Protein AF-A0A519ZHX6-F1 (afdb_monomer)

Secondary structure (DSSP, 8-state):
--TTTT-HHHHHHHHHHHHHHHHHHHHHTT-HHHHHHHHHHHHHHHHHHTTTSSSHHHHHHHHHHHHHHHHHHHHHTT-HHHHHHHHHHHHHHHHHHHH-TTS-HHHHHHHHHHHHHHHHHHHHHHHHS-BTBHHHHHHHHHHHHHHHHHHHHHTT-

Structure (mmCIF, N/CA/C/O backbone):
data_AF-A0A519ZHX6-F1
#
_entry.id   AF-A0A519ZHX6-F1
#
loop_
_atom_site.group_PDB
_atom_site.id
_atom_site.type_symbol
_atom_site.label_atom_id
_atom_site.label_alt_id
_atom_site.label_comp_id
_atom_site.label_asym_id
_atom_site.label_entity_id
_atom_site.label_seq_id
_atom_site.pdbx_PDB_ins_code
_atom_site.Cartn_x
_atom_site.Cartn_y
_atom_site.Cartn_z
_atom_site.occupancy
_atom_site.B_iso_or_equiv
_atom_site.auth_seq_id
_atom_site.auth_comp_id
_atom_site.auth_asym_id
_atom_site.auth_atom_id
_atom_site.pdbx_PDB_model_num
ATOM 1 N N . MET A 1 1 ? 34.764 5.056 -6.524 1.00 42.47 1 MET A N 1
ATOM 2 C CA . MET A 1 1 ? 33.976 6.296 -6.369 1.00 42.47 1 MET A CA 1
ATOM 3 C C . MET A 1 1 ? 32.585 5.929 -6.847 1.00 42.47 1 MET A C 1
ATOM 5 O O . MET A 1 1 ? 32.382 5.804 -8.047 1.00 42.47 1 MET A O 1
ATOM 9 N N . ASP A 1 2 ? 31.720 5.534 -5.915 1.00 50.72 2 ASP A N 1
ATOM 10 C CA . ASP A 1 2 ? 30.501 4.782 -6.225 1.00 50.72 2 ASP A CA 1
ATOM 11 C C . ASP A 1 2 ? 29.469 5.661 -6.933 1.00 50.72 2 ASP A C 1
ATOM 13 O O . ASP A 1 2 ? 28.874 6.558 -6.343 1.00 50.72 2 ASP A O 1
ATOM 17 N N . ILE A 1 3 ? 29.250 5.372 -8.217 1.00 53.31 3 ILE A N 1
ATOM 18 C CA . ILE A 1 3 ? 28.308 6.058 -9.124 1.00 53.31 3 ILE A CA 1
ATOM 19 C C . ILE A 1 3 ? 26.847 5.917 -8.629 1.00 53.31 3 ILE A C 1
ATOM 21 O O . ILE A 1 3 ? 25.952 6.664 -9.023 1.00 53.31 3 ILE A O 1
ATOM 25 N N . VAL A 1 4 ? 26.614 4.981 -7.707 1.00 57.97 4 VAL A N 1
ATOM 26 C CA . VAL A 1 4 ? 25.321 4.678 -7.086 1.00 57.97 4 VAL A CA 1
ATOM 27 C C . VAL A 1 4 ? 24.961 5.685 -5.982 1.00 57.97 4 VAL A C 1
ATOM 29 O O . VAL A 1 4 ? 23.791 6.011 -5.802 1.00 57.97 4 VAL A O 1
ATOM 32 N N . SER A 1 5 ? 25.941 6.251 -5.272 1.00 57.56 5 SER A N 1
ATOM 33 C CA . SER A 1 5 ? 25.694 6.990 -4.022 1.00 57.56 5 SER A CA 1
ATOM 34 C C . SER A 1 5 ? 25.106 8.397 -4.196 1.00 57.56 5 SER A C 1
ATOM 36 O O . SER A 1 5 ? 24.766 9.021 -3.197 1.00 57.56 5 SER A O 1
ATOM 38 N N . ASN A 1 6 ? 24.962 8.901 -5.428 1.00 63.50 6 ASN A N 1
ATOM 39 C CA . ASN A 1 6 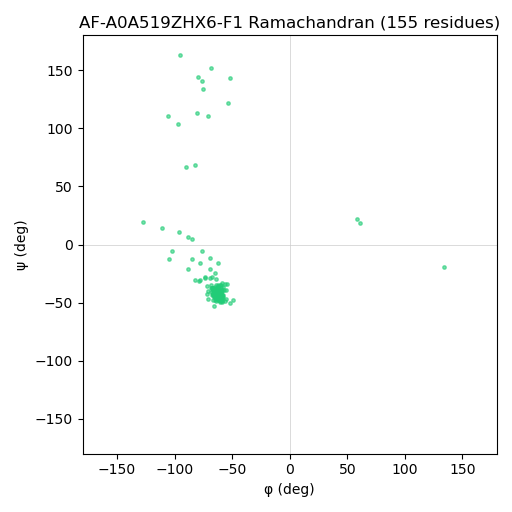? 24.472 10.261 -5.703 1.00 63.50 6 ASN A CA 1
ATOM 40 C C . ASN A 1 6 ? 23.302 10.312 -6.704 1.00 63.50 6 ASN A C 1
ATOM 42 O O . ASN A 1 6 ? 23.064 11.342 -7.334 1.00 63.50 6 ASN A O 1
ATOM 46 N N . HIS A 1 7 ? 22.603 9.193 -6.909 1.00 75.19 7 HIS A N 1
ATOM 47 C CA . HIS A 1 7 ? 21.429 9.165 -7.777 1.00 75.19 7 HIS A CA 1
ATOM 48 C C . HIS A 1 7 ? 20.181 9.717 -7.058 1.00 75.19 7 HIS A C 1
ATOM 50 O O . HIS A 1 7 ? 19.982 9.436 -5.879 1.00 75.19 7 HIS A O 1
ATOM 56 N N . PRO A 1 8 ? 19.275 10.438 -7.745 1.00 81.94 8 PRO A N 1
ATOM 57 C CA . PRO A 1 8 ? 18.068 10.994 -7.117 1.00 81.94 8 PRO A CA 1
ATOM 58 C C . PRO A 1 8 ? 17.207 9.949 -6.389 1.00 81.94 8 PRO A C 1
ATOM 60 O O . PRO A 1 8 ? 16.630 10.227 -5.338 1.00 81.94 8 PRO A O 1
ATOM 63 N N . TRP A 1 9 ? 17.164 8.720 -6.911 1.00 82.38 9 TRP A N 1
ATOM 64 C CA . TRP A 1 9 ? 16.426 7.623 -6.297 1.00 82.38 9 TRP A CA 1
ATOM 65 C C . TRP A 1 9 ? 17.042 7.154 -4.972 1.00 82.38 9 TRP A C 1
ATOM 67 O O . TRP A 1 9 ? 16.276 6.851 -4.060 1.00 82.38 9 TRP A O 1
ATOM 77 N N . THR A 1 10 ? 18.375 7.162 -4.783 1.00 88.25 10 THR A N 1
ATOM 78 C CA . THR A 1 10 ? 18.980 6.784 -3.486 1.00 88.25 10 THR A CA 1
ATOM 79 C C . THR A 1 10 ? 18.594 7.770 -2.397 1.00 88.25 10 THR A C 1
ATOM 81 O O . THR A 1 10 ? 18.190 7.349 -1.312 1.00 88.25 10 THR A O 1
ATOM 84 N N . GLN A 1 11 ? 18.642 9.071 -2.689 1.00 91.69 11 GLN A N 1
ATOM 85 C CA . GLN A 1 11 ? 18.196 10.100 -1.754 1.00 91.69 11 GLN A CA 1
ATOM 86 C C . GLN A 1 11 ? 16.710 9.941 -1.413 1.00 91.69 11 GLN A C 1
ATOM 88 O O . GLN A 1 11 ? 16.353 9.977 -0.234 1.00 91.69 11 GLN A O 1
ATOM 93 N N . ALA A 1 12 ? 15.861 9.696 -2.414 1.00 94.38 12 ALA A N 1
ATOM 94 C CA . ALA A 1 12 ? 14.442 9.440 -2.198 1.00 94.38 12 ALA A CA 1
ATOM 95 C C . ALA A 1 12 ? 14.207 8.194 -1.325 1.00 94.38 12 ALA A C 1
ATOM 97 O O . ALA A 1 12 ? 13.404 8.248 -0.398 1.00 94.38 12 ALA A O 1
ATOM 98 N N . LEU A 1 13 ? 14.951 7.098 -1.517 1.00 94.94 13 LEU A N 1
ATOM 99 C CA . LEU A 1 13 ? 14.830 5.923 -0.644 1.00 94.94 13 LEU A CA 1
ATOM 100 C C . LEU A 1 13 ? 15.299 6.212 0.787 1.00 94.94 13 LEU A C 1
ATOM 102 O O . LEU A 1 13 ? 14.671 5.755 1.741 1.00 94.94 13 LEU A O 1
ATOM 106 N N . HIS A 1 14 ? 16.384 6.968 0.968 1.00 95.44 14 HIS A N 1
ATOM 107 C CA . HIS A 1 14 ? 16.820 7.390 2.300 1.00 95.44 14 HIS A CA 1
ATOM 108 C C . HIS A 1 14 ? 15.766 8.258 2.992 1.00 95.44 14 HIS A C 1
ATOM 110 O O . HIS A 1 14 ? 15.476 8.037 4.170 1.00 95.44 14 HIS A O 1
ATOM 116 N N . GLN A 1 15 ? 15.157 9.190 2.258 1.00 97.00 15 GLN A N 1
ATOM 117 C CA . GLN A 1 15 ? 14.066 10.018 2.756 1.00 97.00 15 GLN A CA 1
ATOM 118 C C . GLN A 1 15 ? 12.851 9.163 3.129 1.00 97.00 15 GLN A C 1
ATOM 120 O O . GLN A 1 15 ? 12.342 9.288 4.239 1.00 97.00 15 GLN A O 1
ATOM 125 N N . TRP A 1 16 ? 12.441 8.238 2.258 1.00 98.12 16 TRP A N 1
ATOM 126 C CA . TRP A 1 16 ? 11.356 7.298 2.533 1.00 98.12 16 TRP A CA 1
ATOM 127 C C . TRP A 1 16 ? 11.617 6.493 3.811 1.00 98.12 16 TRP A C 1
ATOM 129 O O . TRP A 1 16 ? 10.771 6.456 4.701 1.00 98.12 16 TRP A O 1
ATOM 139 N N . ARG A 1 17 ? 12.817 5.913 3.959 1.00 98.19 17 ARG A N 1
ATOM 140 C CA . ARG A 1 17 ? 13.205 5.150 5.160 1.00 98.19 17 ARG A CA 1
ATOM 141 C C . ARG A 1 17 ? 13.140 6.001 6.423 1.00 98.19 17 ARG A C 1
ATOM 143 O O . ARG A 1 17 ? 12.699 5.511 7.458 1.00 98.19 17 ARG A O 1
ATOM 150 N N . HIS A 1 18 ? 13.591 7.250 6.344 1.00 98.31 18 HIS A N 1
ATOM 151 C CA . HIS A 1 18 ? 13.548 8.174 7.471 1.00 98.31 18 HIS A CA 1
ATOM 152 C C . HIS A 1 18 ? 12.106 8.475 7.894 1.00 98.31 18 HIS A C 1
ATOM 154 O O . HIS A 1 18 ? 11.775 8.350 9.072 1.00 98.31 18 HIS A O 1
ATOM 160 N N . VAL A 1 19 ? 11.243 8.803 6.930 1.00 98.38 19 VAL A N 1
ATOM 161 C CA . VAL A 1 19 ? 9.834 9.127 7.175 1.00 98.38 19 VAL A CA 1
ATOM 162 C C . VAL A 1 19 ? 9.063 7.910 7.698 1.00 98.38 19 VAL A C 1
ATOM 164 O O . VAL A 1 19 ? 8.339 8.038 8.681 1.00 98.38 19 VAL A O 1
ATOM 167 N N . ILE A 1 20 ? 9.266 6.71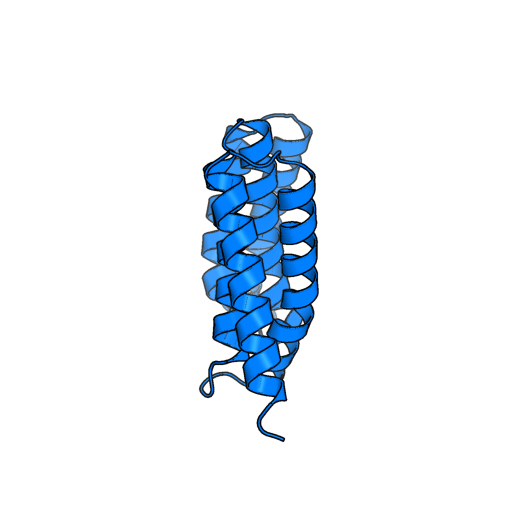6 7.128 1.00 98.31 20 ILE A N 1
ATOM 168 C CA . ILE A 1 20 ? 8.667 5.471 7.640 1.00 98.31 20 ILE A CA 1
ATOM 169 C C . ILE A 1 20 ? 9.130 5.184 9.068 1.00 98.31 20 ILE A C 1
ATOM 171 O O . ILE A 1 20 ? 8.310 4.854 9.915 1.00 98.31 20 ILE A O 1
ATOM 175 N N . ALA A 1 21 ? 10.424 5.326 9.368 1.00 98.62 21 ALA A N 1
ATOM 176 C CA . ALA A 1 21 ? 10.930 5.087 10.717 1.00 98.62 21 ALA A CA 1
ATOM 177 C C . ALA A 1 21 ? 10.344 6.074 11.741 1.00 98.62 21 ALA A C 1
ATOM 179 O O . ALA A 1 21 ? 10.053 5.683 12.872 1.00 98.62 21 ALA A O 1
ATOM 180 N N . HIS A 1 22 ? 10.155 7.336 11.348 1.00 98.62 22 HIS A N 1
ATOM 181 C CA . HIS A 1 22 ? 9.484 8.328 12.183 1.00 98.62 22 HIS A CA 1
ATOM 182 C C . HIS A 1 22 ? 8.001 7.983 12.382 1.00 98.62 22 HIS A C 1
ATOM 184 O O . HIS A 1 22 ? 7.547 7.917 13.521 1.00 98.62 22 HIS A O 1
ATOM 190 N N . GLY A 1 23 ? 7.282 7.657 11.303 1.00 98.62 23 GLY A N 1
ATOM 191 C CA . GLY A 1 23 ? 5.883 7.231 11.361 1.00 98.62 23 GLY A CA 1
ATOM 192 C C . GLY A 1 23 ? 5.674 5.991 12.231 1.00 98.62 23 GLY A C 1
ATOM 193 O O . GLY A 1 23 ? 4.792 5.991 13.083 1.00 98.62 23 GLY A O 1
ATOM 194 N N . ASN A 1 24 ? 6.546 4.984 12.112 1.00 98.62 24 ASN A N 1
ATOM 195 C CA . ASN A 1 24 ? 6.515 3.783 12.951 1.00 98.62 24 ASN A CA 1
ATOM 196 C C . ASN A 1 24 ? 6.694 4.128 14.434 1.00 98.62 24 ASN A C 1
ATOM 198 O O . ASN A 1 24 ? 5.996 3.578 15.278 1.00 98.62 24 ASN A O 1
ATOM 202 N N . ARG A 1 25 ? 7.585 5.073 14.761 1.00 98.69 25 ARG A N 1
ATOM 203 C CA . ARG A 1 25 ? 7.766 5.534 16.143 1.00 98.69 25 ARG A CA 1
ATOM 204 C C . ARG A 1 25 ? 6.529 6.265 16.665 1.00 98.69 25 ARG A C 1
ATOM 206 O O . ARG A 1 25 ? 6.131 6.026 17.799 1.00 98.69 25 ARG A O 1
ATOM 213 N N . CYS A 1 26 ? 5.919 7.137 15.862 1.00 98.44 26 CYS A N 1
ATOM 214 C CA . CYS A 1 26 ? 4.649 7.777 16.214 1.00 98.44 26 CYS A CA 1
ATOM 215 C C . CYS A 1 26 ? 3.554 6.727 16.452 1.00 98.44 26 CYS A C 1
ATOM 217 O O . CYS A 1 26 ? 2.851 6.796 17.455 1.00 98.44 26 CYS A O 1
ATOM 219 N N . TYR A 1 27 ? 3.475 5.712 15.589 1.00 98.19 27 TYR A N 1
ATOM 220 C CA . TYR A 1 27 ? 2.534 4.603 15.716 1.00 98.19 27 TYR A CA 1
ATOM 221 C C . TYR A 1 27 ? 2.759 3.808 17.014 1.00 98.19 27 TYR A C 1
ATOM 223 O O . TYR A 1 27 ? 1.830 3.580 17.778 1.00 98.19 27 TYR A O 1
ATOM 231 N N . GLU A 1 28 ? 4.000 3.443 17.339 1.00 98.31 28 GLU A N 1
ATOM 232 C CA . GLU A 1 28 ? 4.330 2.772 18.608 1.00 98.31 28 GLU A CA 1
ATOM 233 C C . GLU A 1 28 ? 3.943 3.608 19.841 1.00 98.31 28 GLU A C 1
ATOM 235 O O . GLU A 1 28 ? 3.544 3.056 20.867 1.00 98.31 28 GLU A O 1
ATOM 240 N N . LEU A 1 29 ? 4.025 4.937 19.733 1.00 98.44 29 LEU A N 1
ATOM 241 C CA . LEU A 1 29 ? 3.633 5.891 20.774 1.00 98.44 29 LEU A CA 1
ATOM 242 C C . LEU A 1 29 ? 2.135 6.233 20.771 1.00 98.44 29 LEU A C 1
ATOM 244 O O . LEU A 1 29 ? 1.716 7.087 21.549 1.00 98.44 29 LEU A O 1
ATOM 248 N N . GLN A 1 30 ? 1.334 5.584 19.923 1.00 98.25 30 GLN A N 1
ATOM 249 C CA . GLN A 1 30 ? -0.098 5.852 19.749 1.00 98.25 30 GLN A CA 1
ATOM 250 C C . GLN A 1 30 ? -0.429 7.275 19.262 1.00 98.25 30 GLN A C 1
ATOM 252 O O . GLN A 1 30 ? -1.567 7.734 19.360 1.00 98.25 30 GLN A O 1
ATOM 257 N N . ALA A 1 31 ? 0.557 7.968 18.693 1.00 98.38 31 ALA A N 1
ATOM 258 C CA . ALA A 1 31 ? 0.404 9.249 18.012 1.00 98.38 31 ALA A CA 1
ATOM 259 C C . ALA A 1 31 ? -0.071 8.998 16.569 1.00 98.38 31 ALA A C 1
ATOM 261 O O . ALA A 1 31 ? 0.689 9.107 15.603 1.00 98.38 31 ALA A O 1
ATOM 262 N N . TRP A 1 32 ? -1.316 8.528 16.435 1.00 97.81 32 TRP A N 1
ATOM 263 C CA . TRP A 1 32 ? -1.853 7.985 15.182 1.00 97.81 32 TRP A CA 1
ATOM 264 C C . TRP A 1 32 ? -1.959 9.023 14.068 1.00 97.81 32 TRP A C 1
ATOM 266 O O . TRP A 1 32 ? -1.675 8.706 12.915 1.00 97.81 32 TRP A O 1
ATOM 276 N N . THR A 1 33 ? -2.334 10.258 14.402 1.00 98.06 33 THR A N 1
ATOM 277 C CA . THR A 1 33 ? -2.449 11.355 13.433 1.00 98.06 33 THR A CA 1
ATOM 278 C C . THR A 1 33 ? -1.080 11.703 12.852 1.00 98.06 33 THR A C 1
ATOM 280 O O . THR A 1 33 ? -0.923 11.789 11.638 1.00 98.06 33 THR A O 1
ATOM 283 N N . GLU A 1 34 ? -0.059 11.805 13.698 1.00 98.38 34 GLU A N 1
ATOM 284 C CA . GLU A 1 34 ? 1.319 12.070 13.289 1.00 98.38 34 GLU A CA 1
ATOM 285 C C . GLU A 1 34 ? 1.902 10.900 12.482 1.00 98.38 34 GLU A C 1
ATOM 287 O O . GLU A 1 34 ? 2.624 11.106 11.502 1.00 98.38 34 GLU A O 1
ATOM 292 N N . ALA A 1 35 ? 1.565 9.659 12.850 1.00 98.62 35 ALA A N 1
ATOM 293 C CA . ALA A 1 35 ? 1.924 8.483 12.064 1.00 98.62 35 ALA A CA 1
ATOM 294 C C . ALA A 1 35 ? 1.288 8.532 10.666 1.00 98.62 35 ALA A C 1
ATOM 296 O O . ALA A 1 35 ? 1.975 8.283 9.674 1.00 98.62 35 ALA A O 1
ATOM 297 N N . LEU A 1 36 ? 0.006 8.905 10.580 1.00 98.38 36 LEU A N 1
ATOM 298 C CA . LEU A 1 36 ? -0.727 9.049 9.325 1.00 98.38 36 LEU A CA 1
ATOM 299 C C . LEU A 1 36 ? -0.062 10.086 8.408 1.00 98.38 36 LEU A C 1
ATOM 301 O O . LEU A 1 36 ? 0.200 9.782 7.245 1.00 98.38 36 LEU A O 1
ATOM 305 N N . GLU A 1 37 ? 0.283 11.265 8.931 1.00 98.44 37 GLU A N 1
ATOM 306 C CA . GLU A 1 37 ? 0.991 12.315 8.183 1.00 98.44 37 GLU A CA 1
ATOM 307 C C . GLU A 1 37 ? 2.337 11.817 7.634 1.00 98.44 37 GLU 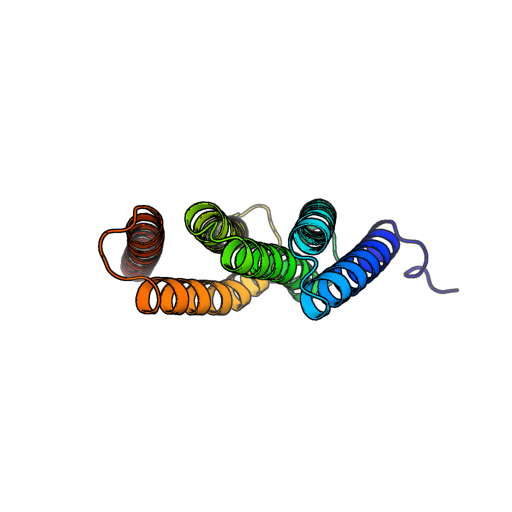A C 1
ATOM 309 O O . GLU A 1 37 ? 2.653 12.010 6.455 1.00 98.44 37 GLU A O 1
ATOM 314 N N . CYS A 1 38 ? 3.112 11.106 8.460 1.00 98.62 38 CYS A N 1
ATOM 315 C CA . CYS A 1 38 ? 4.371 10.505 8.025 1.00 98.62 38 CYS A CA 1
ATOM 316 C C . CYS A 1 38 ? 4.138 9.496 6.897 1.00 98.62 38 CYS A C 1
ATOM 318 O O . CYS A 1 38 ? 4.810 9.537 5.868 1.00 98.62 38 CYS A O 1
ATOM 320 N N . TYR A 1 39 ? 3.176 8.589 7.045 1.00 98.75 39 TYR A N 1
ATOM 321 C CA . TYR A 1 39 ? 2.934 7.573 6.026 1.00 98.75 39 TYR A CA 1
ATOM 322 C C . TYR A 1 39 ? 2.357 8.153 4.725 1.00 98.75 39 TYR A C 1
ATOM 324 O O . TYR A 1 39 ? 2.670 7.636 3.653 1.00 98.75 39 TYR A O 1
ATOM 332 N N . GLN A 1 40 ? 1.609 9.261 4.777 1.00 98.62 40 GLN A N 1
ATOM 333 C CA . GLN A 1 40 ? 1.175 9.996 3.581 1.00 98.62 40 GLN A CA 1
ATOM 334 C C . GLN A 1 40 ? 2.376 10.591 2.837 1.00 98.62 40 GLN A C 1
ATOM 336 O O . GLN A 1 40 ? 2.487 10.453 1.617 1.00 98.62 40 GLN A O 1
ATOM 341 N N . GLN A 1 41 ? 3.321 11.190 3.567 1.00 98.56 41 GLN A N 1
ATOM 342 C CA . GLN A 1 41 ? 4.566 11.678 2.979 1.00 98.56 41 GLN A CA 1
ATOM 343 C C . GLN A 1 41 ? 5.410 10.530 2.401 1.00 98.56 41 GLN A C 1
ATOM 345 O O . GLN A 1 41 ? 5.976 10.666 1.315 1.00 98.56 41 GLN A O 1
ATOM 350 N N . ALA A 1 42 ? 5.480 9.388 3.091 1.00 98.56 42 ALA A N 1
ATOM 351 C CA . ALA A 1 42 ? 6.174 8.206 2.592 1.00 98.56 42 ALA A CA 1
ATOM 352 C C . ALA A 1 42 ? 5.539 7.681 1.297 1.00 98.56 42 ALA A C 1
ATOM 354 O O . ALA A 1 42 ? 6.267 7.351 0.362 1.00 98.56 42 ALA A O 1
ATOM 355 N N . LEU A 1 43 ? 4.206 7.662 1.205 1.00 98.56 43 LEU A N 1
ATOM 356 C CA . LEU A 1 43 ? 3.500 7.244 -0.003 1.00 98.56 43 LEU A CA 1
ATOM 357 C C . LEU A 1 43 ? 3.852 8.136 -1.201 1.00 98.56 43 LEU A C 1
ATOM 359 O O . LEU A 1 43 ? 4.206 7.607 -2.251 1.00 98.56 43 LEU A O 1
ATOM 363 N N . ALA A 1 44 ? 3.860 9.461 -1.030 1.00 98.25 44 ALA A N 1
ATOM 364 C CA . ALA A 1 44 ? 4.230 10.390 -2.102 1.00 98.25 44 ALA A CA 1
ATOM 365 C C . ALA A 1 44 ? 5.653 10.137 -2.642 1.00 98.25 44 ALA A C 1
ATOM 367 O O . ALA A 1 44 ? 5.908 10.241 -3.841 1.00 98.25 44 ALA A O 1
ATOM 368 N N . ILE A 1 45 ? 6.592 9.765 -1.767 1.00 98.00 45 ILE A N 1
ATOM 369 C CA . ILE A 1 45 ? 7.949 9.383 -2.181 1.00 98.00 45 ILE A CA 1
ATOM 370 C C . ILE A 1 45 ? 7.934 8.016 -2.883 1.00 98.00 45 ILE A C 1
ATOM 372 O O . ILE A 1 45 ? 8.600 7.831 -3.904 1.00 98.00 45 ILE A O 1
ATOM 376 N N . ALA A 1 46 ? 7.177 7.055 -2.350 1.00 97.75 46 ALA A N 1
ATOM 377 C CA . ALA A 1 46 ? 7.095 5.699 -2.878 1.00 97.75 46 ALA A CA 1
ATOM 378 C C . ALA A 1 46 ? 6.519 5.651 -4.302 1.00 97.75 46 ALA A C 1
ATOM 380 O O . ALA A 1 46 ? 7.022 4.888 -5.125 1.00 97.75 46 ALA A O 1
ATOM 381 N N . GLU A 1 47 ? 5.535 6.496 -4.621 1.00 96.50 47 GLU A N 1
ATOM 382 C CA . GLU A 1 47 ? 4.974 6.622 -5.974 1.00 96.50 47 GLU A CA 1
ATOM 383 C C . GLU A 1 47 ? 6.045 7.004 -7.008 1.00 96.50 47 GLU A C 1
ATOM 385 O O . GLU A 1 47 ? 6.081 6.441 -8.103 1.00 96.50 47 GLU A O 1
ATOM 390 N N . GLY A 1 48 ? 6.977 7.893 -6.645 1.00 94.75 48 GLY A N 1
ATOM 391 C CA . GLY A 1 48 ? 8.115 8.251 -7.496 1.00 94.75 48 GLY A CA 1
ATOM 392 C C . GLY A 1 48 ? 9.188 7.161 -7.586 1.00 94.75 48 GLY A C 1
ATOM 393 O O . GLY A 1 48 ? 9.872 7.046 -8.602 1.00 94.75 48 GLY A O 1
ATOM 394 N N . LEU A 1 49 ? 9.339 6.3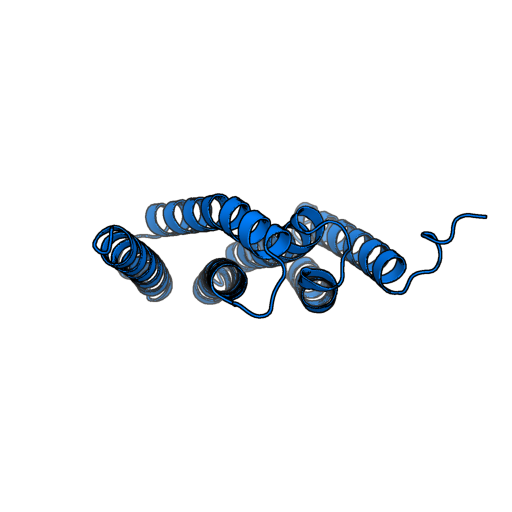40 -6.544 1.00 94.81 49 LEU A N 1
ATOM 395 C CA . LEU A 1 49 ? 10.333 5.265 -6.491 1.00 94.81 49 LEU A CA 1
ATOM 396 C C . LEU A 1 49 ? 9.890 3.988 -7.209 1.00 94.81 49 LEU A C 1
ATOM 398 O O . LEU A 1 49 ? 10.749 3.274 -7.725 1.00 94.81 49 LEU A O 1
ATOM 402 N N . MET A 1 50 ? 8.586 3.698 -7.252 1.00 95.31 50 MET A N 1
ATOM 403 C CA . MET A 1 50 ? 8.048 2.394 -7.658 1.00 95.31 50 MET A CA 1
ATOM 404 C C . MET A 1 50 ? 8.628 1.875 -8.980 1.00 95.31 50 MET A C 1
ATOM 406 O O . MET A 1 50 ? 9.037 0.718 -9.056 1.00 95.31 50 MET A O 1
ATOM 410 N N . LEU A 1 51 ? 8.666 2.723 -10.012 1.00 93.88 51 LEU A N 1
ATOM 411 C CA . LEU A 1 51 ? 9.172 2.358 -11.342 1.00 93.88 51 LEU A CA 1
ATOM 412 C C . LEU A 1 51 ? 10.562 2.931 -11.644 1.00 93.88 51 LEU A C 1
ATOM 414 O O . LEU A 1 51 ? 11.190 2.509 -12.612 1.00 93.88 51 LEU A O 1
ATOM 418 N N . ALA A 1 52 ? 11.046 3.876 -10.835 1.00 92.06 52 ALA A N 1
ATOM 419 C CA . ALA A 1 52 ? 12.345 4.517 -11.033 1.00 92.06 52 ALA A CA 1
ATOM 420 C C . ALA A 1 52 ? 13.501 3.768 -10.348 1.00 92.06 52 ALA A C 1
ATOM 422 O O . ALA A 1 52 ? 14.660 3.975 -10.710 1.00 92.06 52 ALA A O 1
ATOM 423 N N . TRP A 1 53 ? 13.210 2.937 -9.341 1.00 92.12 53 TRP A N 1
ATOM 424 C CA . TRP A 1 53 ? 14.233 2.212 -8.593 1.00 92.12 53 TRP A CA 1
ATOM 425 C C . TRP A 1 53 ? 14.793 1.023 -9.407 1.00 92.12 53 TRP A C 1
ATOM 427 O O . TRP A 1 53 ? 14.000 0.257 -9.960 1.00 92.12 53 TRP A O 1
ATOM 437 N N . PRO A 1 54 ? 16.129 0.819 -9.467 1.00 90.44 54 PRO A N 1
ATOM 438 C CA . PRO A 1 54 ? 16.727 -0.208 -10.329 1.00 90.44 54 PRO A CA 1
ATOM 439 C C . PRO A 1 54 ? 16.349 -1.651 -9.976 1.00 90.44 54 PRO A C 1
ATOM 441 O O . PRO A 1 54 ? 16.290 -2.492 -10.867 1.00 90.44 54 PRO A O 1
ATOM 444 N N . GLU A 1 55 ? 16.078 -1.943 -8.700 1.00 94.38 55 GLU A N 1
ATOM 445 C CA . GLU A 1 55 ? 15.592 -3.251 -8.241 1.00 94.38 55 GLU A CA 1
ATOM 446 C C . GLU A 1 55 ? 14.055 -3.263 -8.081 1.00 94.38 55 GLU A C 1
ATOM 448 O O . GLU A 1 55 ? 13.538 -2.767 -7.073 1.00 94.38 55 GLU A O 1
ATOM 453 N N . PRO A 1 56 ? 13.284 -3.866 -9.007 1.00 95.00 56 PRO A N 1
ATOM 454 C CA . PRO A 1 56 ? 11.830 -3.707 -9.024 1.00 95.00 56 PRO A CA 1
ATOM 455 C C . PRO A 1 56 ? 11.108 -4.169 -7.753 1.00 95.00 56 PRO A C 1
ATOM 457 O O . PRO A 1 56 ? 10.147 -3.526 -7.342 1.00 95.00 56 PRO A O 1
ATOM 460 N N . ASP A 1 57 ? 11.571 -5.229 -7.077 1.00 95.56 57 ASP A N 1
ATOM 461 C CA . ASP A 1 57 ? 10.966 -5.661 -5.805 1.00 95.56 57 ASP A CA 1
ATOM 462 C C . ASP A 1 57 ? 11.084 -4.594 -4.713 1.00 95.56 57 ASP A C 1
ATOM 464 O O . ASP A 1 57 ? 10.157 -4.423 -3.924 1.00 95.56 57 ASP A O 1
ATOM 468 N N . ILE A 1 58 ? 12.188 -3.839 -4.672 1.00 94.31 58 ILE A N 1
ATOM 469 C CA . ILE A 1 58 ? 12.324 -2.731 -3.722 1.00 94.31 58 ILE A CA 1
ATOM 470 C C . ILE A 1 58 ? 11.291 -1.655 -4.059 1.00 94.31 58 ILE A C 1
ATOM 472 O O . ILE A 1 58 ? 10.549 -1.250 -3.162 1.00 94.31 58 ILE A O 1
ATOM 476 N N . GLY A 1 59 ? 11.176 -1.271 -5.335 1.00 95.25 59 GLY A N 1
ATOM 477 C CA . GLY A 1 59 ? 10.186 -0.300 -5.817 1.00 95.25 59 GLY A CA 1
ATOM 478 C C . GLY A 1 59 ? 8.743 -0.685 -5.468 1.00 95.25 59 GLY A C 1
ATOM 479 O O . GLY A 1 59 ? 8.000 0.119 -4.905 1.00 95.25 59 GLY A O 1
ATOM 480 N N . MET A 1 60 ? 8.355 -1.941 -5.703 1.00 97.38 60 MET A N 1
ATOM 481 C CA . MET A 1 60 ? 7.025 -2.437 -5.325 1.00 97.38 60 MET A CA 1
ATOM 482 C C . MET A 1 60 ? 6.853 -2.506 -3.801 1.00 97.38 60 MET A C 1
ATOM 484 O O . MET A 1 60 ? 5.778 -2.204 -3.279 1.00 97.38 60 MET A O 1
ATOM 488 N N . SER A 1 61 ? 7.900 -2.885 -3.060 1.00 97.19 61 SER A N 1
ATOM 489 C CA . SER A 1 61 ? 7.826 -3.012 -1.603 1.00 97.19 61 SER A CA 1
ATOM 490 C C . SER A 1 61 ? 7.601 -1.676 -0.896 1.00 97.19 61 SER A C 1
ATOM 492 O O . SER A 1 61 ? 6.783 -1.630 0.022 1.00 97.19 61 SER A O 1
ATOM 494 N N . VAL A 1 62 ? 8.260 -0.591 -1.327 1.00 97.56 62 VAL A N 1
ATOM 495 C CA . VAL A 1 62 ? 8.122 0.722 -0.675 1.00 97.56 62 VAL A CA 1
ATOM 496 C C . VAL A 1 62 ? 6.704 1.269 -0.817 1.00 97.56 62 VAL A C 1
ATOM 498 O O . VAL A 1 62 ? 6.159 1.824 0.139 1.00 97.56 62 VAL A O 1
ATOM 501 N N . LEU A 1 63 ? 6.067 1.033 -1.967 1.00 98.00 63 LEU A N 1
ATOM 502 C CA . LEU A 1 63 ? 4.673 1.393 -2.202 1.00 98.00 63 LEU A CA 1
ATOM 503 C C . LEU A 1 63 ? 3.730 0.587 -1.299 1.00 98.00 63 LEU A C 1
ATOM 505 O O . LEU A 1 63 ? 2.915 1.163 -0.577 1.00 98.00 63 LEU A O 1
ATOM 509 N N . VAL A 1 64 ? 3.860 -0.744 -1.313 1.00 97.94 64 VAL A N 1
ATOM 510 C CA . VAL A 1 64 ? 2.991 -1.642 -0.533 1.00 97.94 64 VAL A CA 1
ATOM 511 C C . VAL A 1 64 ? 3.091 -1.350 0.961 1.00 97.94 64 VAL A C 1
ATOM 513 O O . VAL A 1 64 ? 2.065 -1.249 1.629 1.00 97.94 64 VAL A O 1
ATOM 516 N N . VAL A 1 65 ? 4.309 -1.170 1.481 1.00 98.06 65 VAL A N 1
ATOM 517 C CA . VAL A 1 65 ? 4.535 -0.831 2.893 1.00 98.06 65 VAL A CA 1
ATOM 518 C C . VAL A 1 65 ? 3.864 0.494 3.250 1.00 98.06 65 VAL A C 1
ATOM 520 O O . VAL A 1 65 ? 3.184 0.564 4.267 1.00 98.06 65 VAL A O 1
ATOM 523 N N . SER A 1 66 ? 3.989 1.522 2.406 1.00 98.44 66 SER A N 1
ATOM 524 C CA . SER A 1 66 ? 3.390 2.837 2.682 1.00 98.44 66 SER A CA 1
ATOM 525 C C . SER A 1 66 ? 1.862 2.758 2.762 1.00 98.44 66 SER A C 1
ATOM 527 O O . SER A 1 66 ? 1.264 3.282 3.699 1.00 98.44 66 SER A O 1
ATOM 529 N N . HIS A 1 67 ? 1.223 2.043 1.832 1.00 98.38 67 HIS A N 1
ATOM 530 C CA . HIS A 1 67 ? -0.226 1.840 1.862 1.00 98.38 67 HIS A CA 1
ATOM 531 C C . HIS A 1 67 ? -0.705 1.000 3.048 1.00 98.38 67 HIS A C 1
ATOM 533 O O . HIS A 1 67 ? -1.734 1.322 3.635 1.00 98.38 67 HIS A O 1
ATOM 539 N N . HIS A 1 68 ? 0.006 -0.072 3.399 1.00 97.56 68 HIS A N 1
ATOM 540 C CA . HIS A 1 68 ? -0.382 -0.915 4.532 1.00 97.56 68 HIS A CA 1
ATOM 541 C C . HIS A 1 68 ? -0.246 -0.159 5.856 1.00 97.56 68 HIS A C 1
ATOM 543 O O . HIS A 1 68 ? -1.165 -0.191 6.665 1.00 97.56 68 HIS A O 1
ATOM 549 N N . ASN A 1 69 ? 0.835 0.602 6.032 1.00 98.31 69 ASN A N 1
ATOM 550 C CA . ASN A 1 69 ? 1.024 1.440 7.212 1.00 98.31 69 ASN A CA 1
ATOM 551 C C . ASN A 1 69 ? -0.061 2.525 7.335 1.00 98.31 69 ASN A C 1
ATOM 553 O O . ASN A 1 69 ? -0.545 2.788 8.435 1.00 98.31 69 ASN A O 1
ATOM 557 N N . LEU A 1 70 ? -0.477 3.131 6.214 1.00 98.44 70 LEU A N 1
ATOM 558 C CA . LEU A 1 70 ? -1.626 4.042 6.189 1.00 98.44 70 LEU A CA 1
ATOM 559 C C . LEU A 1 70 ? -2.916 3.337 6.599 1.00 98.44 70 LEU A C 1
ATOM 561 O O . LEU A 1 70 ? -3.661 3.868 7.415 1.00 98.44 70 LEU A O 1
ATOM 565 N N . ALA A 1 71 ? -3.166 2.139 6.068 1.00 97.31 71 ALA A N 1
ATOM 566 C CA . ALA A 1 71 ? -4.346 1.370 6.431 1.00 97.31 71 ALA A CA 1
ATOM 567 C C . ALA A 1 71 ? -4.369 1.045 7.931 1.00 97.31 71 ALA A C 1
ATOM 569 O O . ALA A 1 71 ? -5.390 1.261 8.578 1.00 97.31 71 ALA A O 1
ATOM 570 N N . ASP A 1 72 ? -3.242 0.612 8.497 1.00 96.81 72 ASP A N 1
ATOM 571 C CA . ASP A 1 72 ? -3.115 0.322 9.925 1.00 96.81 72 ASP A CA 1
ATOM 572 C C . ASP A 1 72 ? -3.337 1.577 10.790 1.00 96.81 72 ASP A C 1
ATOM 574 O O . ASP A 1 72 ? -4.060 1.515 11.784 1.00 96.81 72 ASP A O 1
ATOM 578 N N . ALA A 1 73 ? -2.790 2.735 10.400 1.00 97.69 73 ALA A N 1
ATOM 579 C CA . ALA A 1 73 ? -3.024 4.005 11.098 1.00 97.69 73 ALA A CA 1
ATOM 580 C C . ALA A 1 73 ? -4.494 4.455 11.023 1.00 97.69 73 ALA A C 1
ATOM 582 O O . ALA A 1 73 ? -5.067 4.844 12.040 1.00 97.69 73 ALA A O 1
ATOM 583 N N . CYS A 1 74 ? -5.131 4.339 9.854 1.00 97.06 74 CYS A N 1
ATOM 584 C CA . CYS A 1 74 ? -6.561 4.602 9.691 1.00 97.06 74 CYS A CA 1
ATOM 585 C C . CYS A 1 74 ? -7.411 3.691 10.589 1.00 97.06 74 CYS A C 1
ATOM 587 O O . CYS A 1 74 ? -8.363 4.162 11.206 1.00 97.06 74 CYS A O 1
ATOM 589 N N . LEU A 1 75 ? -7.050 2.410 10.728 1.00 95.06 75 LEU A N 1
ATOM 590 C CA . LEU A 1 75 ? -7.741 1.491 11.636 1.00 95.06 75 LEU A CA 1
ATOM 591 C C . LEU A 1 75 ? -7.664 1.943 13.102 1.00 95.06 75 LEU A C 1
ATOM 593 O O . LEU A 1 75 ? -8.658 1.818 13.810 1.00 95.06 75 LEU A O 1
ATOM 597 N N . GLN A 1 76 ? -6.529 2.489 13.557 1.00 97.06 76 GLN A N 1
ATOM 598 C CA . GLN A 1 76 ? -6.407 3.031 14.923 1.00 97.06 76 GLN A CA 1
ATOM 599 C C . GLN A 1 76 ? -7.232 4.308 15.145 1.00 97.06 76 GLN A C 1
ATOM 601 O O . GLN A 1 76 ? -7.542 4.649 16.283 1.00 97.06 76 GLN A O 1
ATOM 606 N N . LEU A 1 77 ? -7.585 5.008 14.066 1.00 96.06 77 LEU A N 1
ATOM 607 C CA . LEU A 1 77 ? -8.418 6.212 14.069 1.00 96.06 77 LEU A CA 1
ATOM 608 C C . LEU A 1 77 ? -9.900 5.915 13.770 1.00 96.06 77 LEU A C 1
ATOM 610 O O . LEU A 1 77 ? -10.660 6.847 13.512 1.00 96.06 77 LEU A O 1
ATOM 614 N N . ASP A 1 78 ? -10.307 4.640 13.756 1.00 94.12 78 ASP A N 1
ATOM 615 C CA . ASP A 1 78 ? -11.653 4.177 13.376 1.00 94.12 78 ASP A CA 1
ATOM 616 C C . ASP A 1 78 ? -12.087 4.579 11.944 1.00 94.12 78 ASP A C 1
ATOM 618 O O . ASP A 1 78 ? -13.269 4.575 11.593 1.00 94.12 78 ASP A O 1
ATOM 622 N N . GLN A 1 79 ? -11.121 4.869 11.070 1.00 93.94 79 GLN A N 1
ATOM 623 C CA . GLN A 1 79 ? -11.306 5.253 9.666 1.00 93.94 79 GLN A CA 1
ATOM 624 C C . GLN A 1 79 ? -11.298 4.017 8.749 1.00 93.94 79 GLN A C 1
ATOM 626 O O . GLN A 1 79 ? -10.382 3.781 7.956 1.00 93.94 7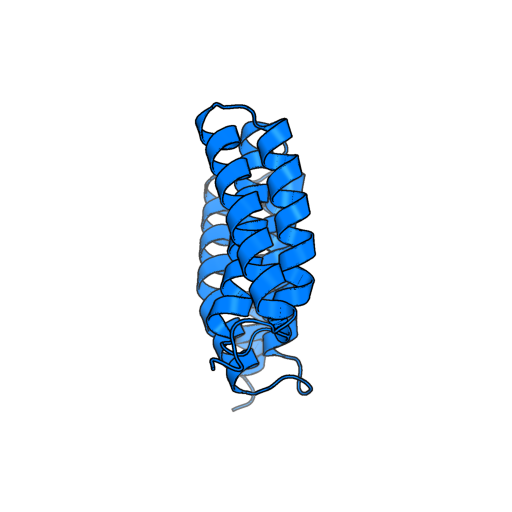9 GLN A O 1
ATOM 631 N N . LEU A 1 80 ? -12.315 3.161 8.894 1.00 92.62 80 LEU A N 1
ATOM 632 C CA . LEU A 1 80 ? -12.395 1.874 8.184 1.00 92.62 80 LEU A CA 1
ATOM 633 C C . LEU A 1 80 ? -12.450 2.019 6.655 1.00 92.62 80 LEU A C 1
ATOM 635 O O . LEU A 1 80 ? -11.895 1.188 5.928 1.00 92.62 80 LEU A O 1
ATOM 639 N N . ASP A 1 81 ? -13.136 3.046 6.154 1.00 91.62 81 ASP A N 1
ATOM 640 C CA . ASP A 1 81 ? -13.253 3.282 4.718 1.00 91.62 81 ASP A CA 1
ATOM 641 C C . ASP A 1 81 ? -11.919 3.760 4.132 1.00 91.62 81 ASP A C 1
ATOM 643 O O . ASP A 1 81 ? -11.504 3.302 3.069 1.00 91.62 81 ASP A O 1
ATOM 647 N N . GLU A 1 82 ? -11.177 4.610 4.818 1.00 94.75 82 GLU A N 1
ATOM 648 C CA . GLU A 1 82 ? -9.856 5.051 4.382 1.00 94.75 82 GLU A CA 1
ATOM 649 C C . GLU A 1 82 ? -8.870 3.874 4.378 1.00 94.75 82 GLU A C 1
ATOM 651 O O . GLU A 1 82 ? -8.167 3.658 3.385 1.00 94.75 82 GLU A O 1
ATOM 656 N N . ALA A 1 83 ? -8.906 3.026 5.413 1.00 95.69 83 ALA A N 1
ATOM 657 C CA . ALA A 1 83 ? -8.078 1.825 5.484 1.00 95.69 83 ALA A CA 1
ATOM 658 C C . ALA A 1 83 ? -8.335 0.871 4.306 1.00 95.69 83 ALA A C 1
ATOM 660 O O . ALA A 1 83 ? -7.408 0.465 3.598 1.00 95.69 83 ALA A O 1
ATOM 661 N N . ALA A 1 84 ? -9.607 0.562 4.036 1.00 94.44 84 ALA A N 1
ATOM 662 C CA . ALA A 1 84 ? -9.991 -0.259 2.892 1.00 94.44 84 ALA A CA 1
ATOM 663 C C . ALA A 1 84 ? -9.556 0.369 1.553 1.00 94.44 84 ALA A C 1
ATOM 665 O O . ALA A 1 84 ? -9.156 -0.355 0.638 1.00 94.44 84 ALA A O 1
ATOM 666 N N . SER A 1 85 ? -9.616 1.700 1.433 1.00 94.38 85 SER A N 1
ATOM 667 C CA . SER A 1 85 ? -9.199 2.427 0.229 1.00 94.38 85 SER A CA 1
ATOM 668 C C . SER A 1 85 ? -7.706 2.255 -0.048 1.00 94.38 85 SER A C 1
ATOM 670 O O . SER A 1 85 ? -7.320 1.954 -1.180 1.00 94.38 85 SER A O 1
ATOM 672 N N . HIS A 1 86 ? -6.860 2.368 0.979 1.00 96.94 86 HIS A N 1
ATOM 673 C CA . HIS A 1 86 ? -5.417 2.182 0.831 1.00 96.94 86 HIS A CA 1
ATOM 674 C C . HIS A 1 86 ? -5.040 0.747 0.452 1.00 96.94 86 HIS A C 1
ATOM 676 O O . HIS A 1 86 ? -4.218 0.559 -0.446 1.00 96.94 86 HIS A O 1
ATOM 682 N N . LEU A 1 87 ? -5.678 -0.261 1.057 1.00 95.88 87 LEU A N 1
ATOM 683 C CA . LEU A 1 87 ? -5.439 -1.661 0.690 1.00 95.88 87 LEU A CA 1
ATOM 684 C C . LEU A 1 87 ? -5.853 -1.957 -0.763 1.00 95.88 87 LEU A C 1
ATOM 686 O O . LEU A 1 87 ? -5.108 -2.622 -1.486 1.00 95.88 87 LEU A O 1
ATOM 690 N N . CYS A 1 88 ? -7.007 -1.443 -1.211 1.00 94.88 88 CYS A N 1
ATOM 691 C CA . CYS A 1 88 ? -7.447 -1.607 -2.603 1.00 94.88 88 CYS A CA 1
ATOM 692 C C . CYS A 1 88 ? -6.497 -0.878 -3.561 1.00 94.88 88 CYS A C 1
ATOM 694 O O . CYS A 1 88 ? -6.046 -1.464 -4.539 1.00 94.88 88 CYS A O 1
ATOM 696 N N . SER A 1 89 ? -6.117 0.362 -3.238 1.00 95.88 89 SER A N 1
ATOM 697 C CA . SER A 1 89 ? -5.223 1.178 -4.068 1.00 95.88 89 SER A CA 1
ATOM 698 C C . SER A 1 89 ? -3.869 0.505 -4.292 1.00 95.88 89 SER A C 1
ATOM 700 O O . SER A 1 89 ? -3.393 0.456 -5.427 1.00 95.88 89 SER A O 1
ATOM 702 N N . ALA A 1 90 ? -3.273 -0.077 -3.246 1.00 96.44 90 ALA A N 1
ATOM 703 C CA . ALA A 1 90 ? -2.021 -0.820 -3.369 1.00 96.44 90 ALA A CA 1
ATOM 704 C C . ALA A 1 90 ? -2.151 -1.997 -4.346 1.00 96.44 90 ALA A C 1
ATOM 706 O O . ALA A 1 90 ? -1.299 -2.194 -5.212 1.00 96.44 90 ALA A O 1
ATOM 707 N N . HIS A 1 91 ? -3.229 -2.778 -4.232 1.00 95.88 91 HIS A N 1
ATOM 708 C CA . HIS A 1 91 ? -3.473 -3.905 -5.128 1.00 95.88 91 HIS A CA 1
ATOM 709 C C . HIS A 1 91 ? -3.733 -3.448 -6.572 1.00 95.88 91 HIS A C 1
ATOM 711 O O . HIS A 1 91 ? -3.146 -4.002 -7.500 1.00 95.88 91 HIS A O 1
ATOM 717 N N . GLU A 1 92 ? -4.536 -2.402 -6.769 1.00 94.25 92 GLU A N 1
ATOM 718 C CA . GLU A 1 92 ? -4.847 -1.826 -8.082 1.00 94.25 92 GLU A CA 1
ATOM 719 C C . GLU A 1 92 ? -3.614 -1.280 -8.798 1.00 94.25 92 GLU A C 1
ATOM 721 O O . GLU A 1 92 ? -3.475 -1.464 -10.008 1.00 94.25 92 GLU A O 1
ATOM 726 N N . GLN A 1 93 ? -2.718 -0.601 -8.078 1.00 95.88 93 GLN A N 1
ATOM 727 C CA . GLN A 1 93 ? -1.477 -0.095 -8.659 1.00 95.88 93 GLN A CA 1
ATOM 728 C C . GLN A 1 93 ? -0.573 -1.245 -9.116 1.00 95.88 93 GLN A C 1
ATOM 730 O O . GLN A 1 93 ? -0.106 -1.238 -10.254 1.00 95.88 93 GLN A O 1
ATOM 735 N N . LEU A 1 94 ? -0.404 -2.285 -8.293 1.00 95.94 94 LEU A N 1
ATOM 736 C CA . LEU A 1 94 ? 0.349 -3.476 -8.694 1.00 95.94 94 LEU A CA 1
ATOM 737 C C . LEU A 1 94 ? -0.324 -4.224 -9.852 1.00 95.94 94 LEU A C 1
ATOM 739 O O . LEU A 1 94 ? 0.362 -4.791 -10.701 1.00 95.94 94 LEU A O 1
ATOM 743 N N . GLN A 1 95 ? -1.657 -4.257 -9.904 1.00 93.69 95 GLN A N 1
ATOM 744 C CA . GLN A 1 95 ? -2.395 -4.841 -11.024 1.00 93.69 95 GLN A CA 1
ATOM 745 C C . GLN A 1 95 ? -2.133 -4.083 -12.322 1.00 93.69 95 GLN A C 1
ATOM 747 O O . GLN A 1 95 ? -1.839 -4.712 -13.336 1.00 93.69 95 GLN A O 1
ATOM 752 N N . ARG A 1 96 ? -2.172 -2.747 -12.272 1.00 94.50 96 ARG A N 1
ATOM 753 C CA . ARG A 1 96 ? -1.842 -1.891 -13.414 1.00 94.50 96 ARG A CA 1
ATOM 754 C C . ARG A 1 96 ? -0.423 -2.144 -13.908 1.00 94.50 96 ARG A C 1
ATOM 756 O O . ARG A 1 96 ? -0.262 -2.410 -15.090 1.00 94.50 96 ARG A O 1
ATOM 763 N N . VAL A 1 97 ? 0.574 -2.164 -13.021 1.00 95.69 97 VAL A N 1
ATOM 764 C CA . VAL A 1 97 ? 1.968 -2.439 -13.418 1.00 95.69 97 VAL A CA 1
ATOM 765 C C . VAL A 1 97 ? 2.119 -3.831 -14.034 1.00 95.69 97 VAL A C 1
ATOM 767 O O . VAL A 1 97 ? 2.770 -3.978 -15.060 1.00 95.69 97 VAL A O 1
ATOM 770 N N . ALA A 1 98 ? 1.500 -4.864 -13.461 1.00 94.00 98 ALA A N 1
ATOM 771 C CA . ALA A 1 98 ? 1.611 -6.219 -14.004 1.00 94.00 98 ALA A CA 1
ATOM 772 C C . ALA A 1 98 ? 0.985 -6.386 -15.399 1.00 94.00 98 ALA A C 1
ATOM 774 O O . ALA A 1 98 ? 1.351 -7.312 -16.11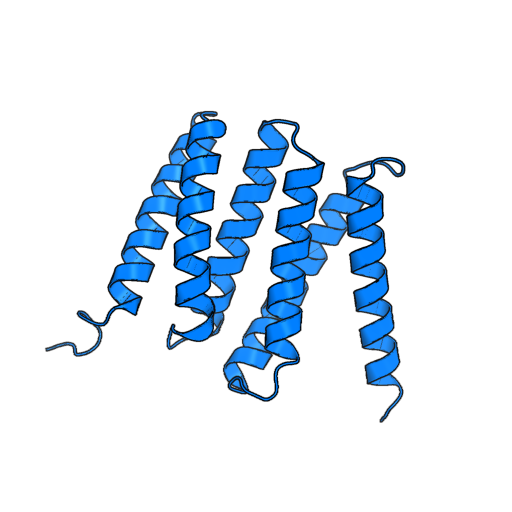7 1.00 94.00 98 ALA A O 1
ATOM 775 N N . GLN A 1 99 ? 0.025 -5.531 -15.760 1.00 92.44 99 GLN A N 1
ATOM 776 C CA . GLN A 1 99 ? -0.697 -5.576 -17.035 1.00 92.44 99 GLN A CA 1
ATOM 777 C C . GLN A 1 99 ? -0.201 -4.528 -18.041 1.00 92.44 99 GLN A C 1
ATOM 779 O O . GLN A 1 99 ? -0.664 -4.527 -19.180 1.00 92.44 99 GLN A O 1
ATOM 784 N N . ASP A 1 100 ? 0.711 -3.640 -17.642 1.00 94.31 100 ASP A N 1
ATOM 785 C CA . ASP A 1 100 ? 1.207 -2.558 -18.487 1.00 94.31 100 ASP A CA 1
ATOM 786 C C . ASP A 1 100 ? 2.278 -3.086 -19.457 1.00 94.31 100 ASP A C 1
ATOM 788 O O . ASP A 1 100 ? 3.365 -3.466 -19.016 1.00 94.31 100 ASP A O 1
ATOM 792 N N . PRO A 1 101 ? 2.027 -3.112 -20.780 1.00 91.88 101 PRO A N 1
ATOM 793 C CA . PRO A 1 101 ? 3.027 -3.545 -21.754 1.00 91.88 101 PRO A CA 1
ATOM 794 C C . PRO A 1 101 ? 4.208 -2.566 -21.889 1.00 91.88 101 PRO A C 1
ATOM 796 O O . PRO A 1 101 ? 5.196 -2.906 -22.537 1.00 91.88 101 PRO A O 1
ATOM 799 N N . GLY A 1 102 ? 4.108 -1.356 -21.330 1.00 94.50 102 GLY A N 1
ATOM 800 C CA . GLY A 1 102 ? 5.141 -0.322 -21.367 1.00 94.50 102 GLY A CA 1
ATOM 801 C C . GLY A 1 102 ? 6.206 -0.431 -20.272 1.00 94.50 102 GLY A C 1
ATOM 802 O O . GLY A 1 102 ? 7.231 0.244 -20.375 1.00 94.50 102 GLY A O 1
ATOM 803 N N . VAL A 1 103 ? 6.001 -1.262 -19.245 1.00 94.94 103 VAL A N 1
ATOM 804 C CA . VAL A 1 103 ? 6.986 -1.486 -18.168 1.00 94.94 103 VAL A CA 1
ATOM 805 C C . VAL A 1 103 ? 7.847 -2.720 -18.439 1.00 94.94 103 VAL A C 1
ATOM 807 O O . VAL A 1 103 ? 7.515 -3.564 -19.272 1.00 94.94 103 VAL A O 1
ATOM 810 N N . SER A 1 104 ? 8.986 -2.837 -17.752 1.00 95.38 104 SER A N 1
ATOM 811 C CA . SER A 1 104 ? 9.890 -3.967 -17.982 1.00 95.38 104 SER A CA 1
ATOM 812 C C . SER A 1 104 ? 9.282 -5.296 -17.495 1.00 95.38 104 SER A C 1
ATOM 814 O O . SER A 1 104 ? 8.529 -5.308 -16.516 1.00 95.38 104 SER A O 1
ATOM 816 N N . PRO A 1 105 ? 9.645 -6.444 -18.100 1.00 95.25 105 PRO A N 1
ATOM 817 C CA . PRO A 1 105 ? 9.188 -7.754 -17.627 1.00 95.25 105 PRO A CA 1
ATOM 818 C C . PRO A 1 105 ? 9.530 -8.022 -16.152 1.00 95.25 105 PRO A C 1
ATOM 820 O O . PRO A 1 105 ? 8.741 -8.625 -15.427 1.00 95.25 105 PRO A O 1
ATOM 823 N N . ASP A 1 106 ? 10.673 -7.520 -15.675 1.00 95.75 106 ASP A N 1
ATOM 824 C CA . ASP A 1 106 ? 11.075 -7.649 -14.270 1.00 95.75 106 ASP A CA 1
ATOM 825 C C . ASP A 1 106 ? 10.154 -6.849 -13.336 1.00 95.75 106 ASP A C 1
ATOM 827 O O . ASP A 1 106 ? 9.811 -7.324 -12.249 1.00 95.75 106 ASP A O 1
ATOM 831 N N . GLN A 1 107 ? 9.703 -5.664 -13.766 1.00 95.56 107 GLN A N 1
ATOM 832 C CA . GLN A 1 107 ? 8.713 -4.856 -13.046 1.00 95.56 107 GLN A CA 1
ATOM 833 C C . GLN A 1 107 ? 7.344 -5.532 -13.024 1.00 95.56 107 GLN A C 1
ATOM 835 O O . GLN A 1 107 ? 6.725 -5.603 -11.960 1.00 95.56 107 GLN A O 1
ATOM 840 N N . GLN A 1 108 ? 6.901 -6.096 -14.151 1.00 96.19 108 GLN A N 1
ATOM 841 C CA . GLN A 1 108 ? 5.661 -6.873 -1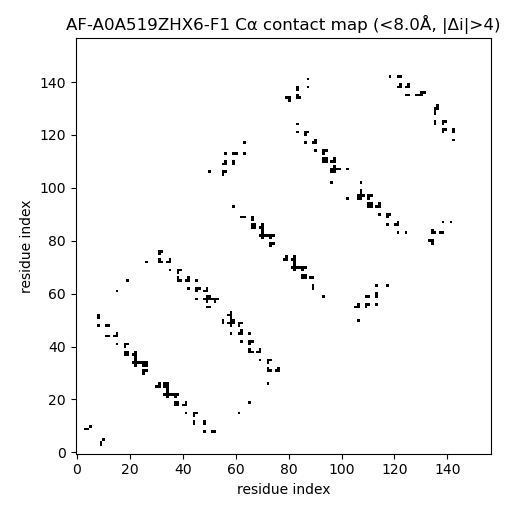4.208 1.00 96.19 108 GLN A CA 1
ATOM 842 C C . GLN A 1 108 ? 5.719 -8.063 -13.241 1.00 96.19 108 GLN A C 1
ATOM 844 O O . GLN A 1 108 ? 4.812 -8.266 -12.431 1.00 96.19 108 GLN A O 1
ATOM 849 N N . GLN A 1 109 ? 6.815 -8.824 -13.263 1.00 95.19 109 GLN A N 1
ATOM 850 C CA . GLN A 1 109 ? 6.977 -9.995 -12.410 1.00 95.19 109 GLN A CA 1
ATOM 851 C C . GLN A 1 109 ? 7.072 -9.626 -10.921 1.00 95.19 109 GLN A C 1
ATOM 853 O O . GLN A 1 109 ? 6.501 -10.328 -10.079 1.00 95.19 109 GLN A O 1
ATOM 858 N N . ALA A 1 110 ? 7.760 -8.533 -10.575 1.00 96.31 110 ALA A N 1
ATOM 859 C CA . ALA A 1 110 ? 7.785 -8.016 -9.209 1.00 96.31 110 ALA A CA 1
ATOM 860 C C . ALA A 1 110 ? 6.383 -7.601 -8.745 1.00 96.31 110 ALA A C 1
ATOM 862 O O . ALA A 1 110 ? 5.953 -7.986 -7.655 1.00 96.31 110 ALA A O 1
ATOM 863 N N . ALA A 1 111 ? 5.624 -6.905 -9.593 1.00 96.06 111 ALA A N 1
ATOM 864 C CA . ALA A 1 111 ? 4.252 -6.531 -9.286 1.00 96.06 111 ALA A CA 1
ATOM 865 C C . ALA A 1 111 ? 3.368 -7.767 -9.031 1.00 96.06 111 ALA A C 1
ATOM 867 O O . ALA A 1 111 ? 2.681 -7.825 -8.010 1.00 96.06 111 ALA A O 1
ATOM 868 N N . LEU A 1 112 ? 3.465 -8.811 -9.865 1.00 93.81 112 LEU A N 1
ATOM 869 C CA . LEU A 1 112 ? 2.763 -10.091 -9.666 1.00 93.81 112 LEU A CA 1
ATOM 870 C C . LEU A 1 112 ? 3.131 -10.780 -8.339 1.00 93.81 112 LEU A C 1
ATOM 872 O O . LEU A 1 112 ? 2.263 -11.340 -7.663 1.00 93.81 112 LEU A O 1
ATOM 876 N N . ARG A 1 113 ? 4.406 -10.746 -7.924 1.00 93.94 113 ARG A N 1
ATOM 877 C CA . ARG A 1 113 ? 4.822 -11.282 -6.613 1.00 93.94 113 ARG A CA 1
ATOM 878 C C . ARG A 1 113 ? 4.160 -10.524 -5.463 1.00 93.94 113 ARG A C 1
ATOM 880 O O . ARG A 1 113 ? 3.666 -11.149 -4.522 1.00 93.94 113 ARG A O 1
ATOM 887 N N . HIS A 1 114 ? 4.134 -9.197 -5.543 1.00 94.62 114 HIS A N 1
ATOM 888 C CA . HIS A 1 114 ? 3.573 -8.344 -4.498 1.00 94.62 114 HIS A CA 1
ATOM 889 C C . HIS A 1 114 ? 2.036 -8.368 -4.455 1.00 94.62 114 HIS A C 1
ATOM 891 O O . HIS A 1 114 ? 1.473 -8.262 -3.365 1.00 94.62 114 HIS A O 1
ATOM 897 N N . GLN A 1 115 ? 1.354 -8.616 -5.580 1.00 91.94 115 GLN A N 1
ATOM 898 C CA . GLN A 1 115 ? -0.108 -8.779 -5.625 1.00 91.94 115 GLN A CA 1
ATOM 899 C C . GLN A 1 115 ? -0.613 -9.889 -4.703 1.00 91.94 115 GLN A C 1
ATOM 901 O O . GLN A 1 115 ? -1.642 -9.722 -4.055 1.00 91.94 115 GLN A O 1
ATOM 906 N N . HIS A 1 116 ? 0.102 -11.015 -4.601 1.00 87.06 116 HIS A N 1
ATOM 907 C CA . HIS A 1 116 ? -0.308 -12.098 -3.701 1.00 87.06 116 HIS A CA 1
ATOM 908 C C . HIS A 1 116 ? -0.314 -11.650 -2.232 1.00 87.06 116 HIS A C 1
ATOM 910 O O . HIS A 1 116 ? -1.186 -12.060 -1.467 1.00 87.06 116 HIS A O 1
ATOM 916 N N . ARG A 1 117 ? 0.626 -10.779 -1.838 1.00 89.62 117 ARG A N 1
ATOM 917 C CA . ARG A 1 117 ? 0.691 -10.238 -0.473 1.00 89.62 117 ARG A CA 1
ATOM 918 C C . ARG A 1 117 ? -0.445 -9.257 -0.204 1.00 89.62 117 ARG A C 1
ATOM 920 O O . ARG A 1 117 ? -1.104 -9.379 0.823 1.00 89.62 117 ARG A O 1
ATOM 927 N N . THR A 1 118 ? -0.700 -8.324 -1.121 1.00 91.69 118 THR A N 1
ATOM 928 C CA . THR A 1 118 ? -1.788 -7.344 -0.956 1.00 91.69 118 THR A CA 1
ATOM 929 C C . THR A 1 118 ? -3.159 -8.014 -1.002 1.00 91.69 118 THR A C 1
ATOM 931 O O . THR A 1 118 ? -4.027 -7.685 -0.201 1.00 91.69 118 THR A O 1
ATOM 934 N N . LEU A 1 119 ? -3.341 -9.031 -1.851 1.00 90.81 119 LEU A N 1
ATOM 935 C CA . LEU A 1 119 ? -4.573 -9.816 -1.907 1.00 90.81 119 LEU A CA 1
ATOM 936 C C . LEU A 1 119 ? -4.838 -10.561 -0.591 1.00 90.81 119 LEU A C 1
ATOM 938 O O . LEU A 1 119 ? -5.972 -10.612 -0.121 1.00 90.81 119 LEU A O 1
ATOM 942 N N . HIS A 1 120 ? -3.798 -11.127 0.021 1.00 90.25 120 HIS A N 1
ATOM 943 C CA . HIS A 1 120 ? -3.929 -11.791 1.312 1.00 90.25 120 HIS A CA 1
ATOM 944 C C . HIS A 1 120 ? -4.334 -10.817 2.429 1.00 90.25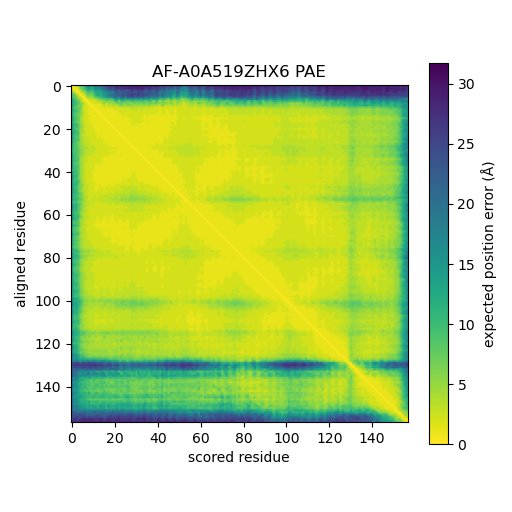 120 HIS A C 1
ATOM 946 O O . HIS A 1 120 ? -5.197 -11.154 3.240 1.00 90.25 120 HIS A O 1
ATOM 952 N N . GLU A 1 121 ? -3.781 -9.601 2.450 1.00 90.88 121 GLU A N 1
ATOM 953 C CA . GLU A 1 121 ? -4.210 -8.573 3.408 1.00 90.88 121 GLU A CA 1
ATOM 954 C C . GLU A 1 121 ? -5.636 -8.070 3.138 1.00 90.88 121 GLU A C 1
ATOM 956 O O . GLU A 1 121 ? -6.410 -7.925 4.081 1.00 90.88 121 GLU A O 1
ATOM 961 N N . LEU A 1 122 ? -6.053 -7.928 1.875 1.00 91.94 122 LEU A N 1
ATOM 962 C CA . LEU A 1 122 ? -7.450 -7.640 1.522 1.00 91.94 122 LEU A CA 1
ATOM 963 C C . LEU A 1 122 ? -8.407 -8.735 2.024 1.00 91.94 122 LEU A C 1
ATOM 965 O O . LEU A 1 122 ? -9.438 -8.431 2.624 1.00 91.94 122 LEU A O 1
ATOM 969 N N . MET A 1 123 ? -8.063 -10.014 1.832 1.00 89.31 123 MET A N 1
ATOM 970 C CA . MET A 1 123 ? -8.863 -11.130 2.352 1.00 89.31 123 MET A CA 1
ATOM 971 C C . MET A 1 123 ? -8.945 -11.104 3.881 1.00 89.31 123 MET A C 1
ATOM 973 O O . MET A 1 123 ? -10.024 -11.296 4.441 1.00 89.31 123 MET A O 1
ATOM 977 N N . ARG A 1 124 ? -7.827 -10.837 4.567 1.00 89.88 124 ARG A N 1
ATOM 978 C CA . ARG A 1 124 ? -7.797 -10.688 6.030 1.00 89.88 124 ARG A CA 1
ATOM 979 C C . ARG A 1 124 ? -8.674 -9.533 6.501 1.00 89.88 124 ARG A C 1
ATOM 981 O O . ARG A 1 124 ? -9.410 -9.699 7.470 1.00 89.88 124 ARG A O 1
ATOM 988 N N . PHE A 1 125 ? -8.628 -8.393 5.815 1.00 89.44 125 PHE A N 1
ATOM 989 C CA . PHE A 1 125 ? -9.474 -7.240 6.114 1.00 89.44 125 PHE A CA 1
ATOM 990 C C . PHE A 1 125 ? -10.961 -7.596 5.976 1.00 89.44 125 PHE A C 1
ATOM 992 O O . PHE A 1 125 ? -11.736 -7.390 6.908 1.00 89.44 125 PHE A O 1
ATOM 999 N N . ALA A 1 126 ? -11.355 -8.221 4.861 1.00 87.44 126 ALA A N 1
ATOM 1000 C CA . ALA A 1 126 ? -12.736 -8.651 4.633 1.00 87.44 126 ALA A CA 1
ATOM 1001 C C . ALA A 1 126 ? -13.236 -9.663 5.680 1.00 87.44 126 ALA A C 1
ATOM 1003 O O . ALA A 1 126 ? -14.403 -9.634 6.055 1.00 87.44 126 ALA A O 1
ATOM 1004 N N . GLN A 1 127 ? -12.363 -10.546 6.176 1.00 85.19 127 GLN A N 1
ATOM 1005 C CA . GLN A 1 127 ? -12.713 -11.511 7.225 1.00 85.19 127 GLN A CA 1
ATOM 1006 C C . GLN A 1 127 ? -12.904 -10.857 8.600 1.00 85.19 127 GLN A C 1
ATOM 1008 O O . GLN A 1 127 ? -13.748 -11.305 9.374 1.00 85.19 127 GLN A O 1
ATOM 1013 N N . ARG A 1 128 ? -12.116 -9.823 8.922 1.00 85.19 128 ARG A N 1
ATOM 1014 C CA . ARG A 1 128 ? -12.165 -9.135 10.224 1.00 85.19 128 ARG A CA 1
ATOM 1015 C C . ARG A 1 128 ? -13.336 -8.163 10.342 1.00 85.19 128 ARG A C 1
ATOM 1017 O O . ARG A 1 128 ? -13.850 -7.976 11.442 1.00 85.19 128 ARG A O 1
ATOM 1024 N N . HIS A 1 129 ? -13.764 -7.560 9.236 1.00 81.56 129 HIS A N 1
ATOM 1025 C CA . HIS A 1 129 ? -14.828 -6.558 9.230 1.00 81.56 129 HIS A CA 1
ATOM 1026 C C . HIS A 1 129 ? -16.130 -7.144 8.664 1.00 81.56 129 HIS A C 1
ATOM 1028 O O . HIS A 1 129 ? -16.238 -7.443 7.473 1.00 81.56 129 HIS A O 1
ATOM 1034 N N . VAL A 1 130 ? -17.117 -7.313 9.556 1.00 66.56 130 VAL A N 1
ATOM 1035 C CA . VAL A 1 130 ? -18.406 -7.986 9.310 1.00 66.56 130 VAL A CA 1
ATOM 1036 C C . VAL A 1 130 ? -19.128 -7.433 8.077 1.00 66.56 130 VAL A C 1
ATOM 1038 O O . VAL A 1 130 ? -19.127 -6.231 7.801 1.00 66.56 130 VAL A O 1
ATOM 1041 N N . GLN A 1 131 ? -19.780 -8.344 7.351 1.00 58.66 131 GLN A N 1
ATOM 1042 C CA . GLN A 1 131 ? -20.602 -8.048 6.181 1.00 58.66 131 GLN A CA 1
ATOM 1043 C C . GLN A 1 131 ? -21.674 -6.993 6.509 1.00 58.66 131 GLN A C 1
ATOM 1045 O O . GLN A 1 131 ? -22.489 -7.194 7.406 1.00 58.66 131 GLN A O 1
ATOM 1050 N N . GLY A 1 132 ? -21.657 -5.867 5.787 1.00 56.88 132 GLY A N 1
ATOM 1051 C CA . GLY A 1 132 ? -22.624 -4.770 5.942 1.00 56.88 132 GLY A CA 1
ATOM 1052 C C . GLY A 1 132 ? -22.015 -3.362 5.988 1.00 56.88 132 GLY A C 1
ATOM 1053 O O . GLY A 1 132 ? -22.717 -2.399 5.694 1.00 56.88 132 GLY A O 1
ATOM 1054 N N . CYS A 1 133 ? -20.715 -3.224 6.287 1.00 70.94 133 CYS A N 1
ATOM 1055 C CA . CYS A 1 133 ? -19.983 -1.957 6.118 1.00 70.94 133 CYS A CA 1
ATOM 1056 C C . CYS A 1 133 ? -19.666 -1.701 4.636 1.00 70.94 133 CYS A C 1
ATOM 1058 O O . CYS A 1 133 ? -19.264 -2.629 3.927 1.00 70.94 133 CYS A O 1
ATOM 1060 N N . GLN A 1 134 ? -19.767 -0.446 4.179 1.00 77.12 134 GLN A N 1
ATOM 1061 C CA . GLN A 1 134 ? -19.383 -0.045 2.813 1.00 77.12 134 GLN A CA 1
ATOM 1062 C C . GLN A 1 134 ? -17.926 -0.430 2.497 1.00 77.12 134 GLN A C 1
ATOM 1064 O O . GLN A 1 134 ? -17.646 -0.967 1.422 1.00 77.12 134 GLN A O 1
ATOM 1069 N N . CYS A 1 135 ? -17.033 -0.286 3.479 1.00 80.88 135 CYS A N 1
ATOM 1070 C CA . CYS A 1 135 ? -15.653 -0.753 3.452 1.00 80.88 135 CYS A CA 1
ATOM 1071 C C . CYS A 1 135 ? -15.509 -2.243 3.082 1.00 80.88 135 CYS A C 1
ATOM 1073 O O . CYS A 1 135 ? -14.751 -2.594 2.174 1.00 80.88 135 CYS A O 1
ATOM 1075 N N . SER A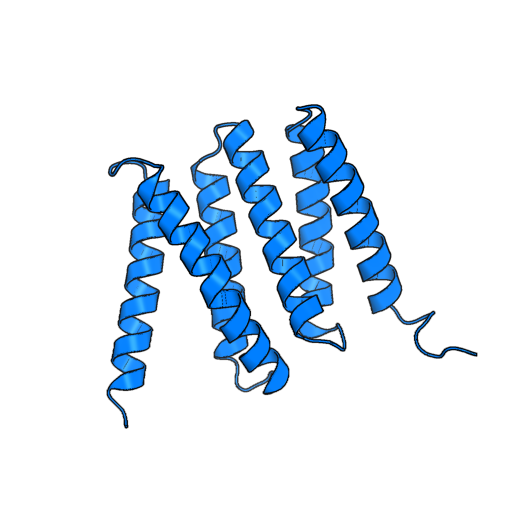 1 136 ? -16.268 -3.118 3.751 1.00 76.56 136 SER A N 1
ATOM 1076 C CA . SER A 1 136 ? -16.230 -4.577 3.568 1.00 76.56 136 SER A CA 1
ATOM 1077 C C . SER A 1 136 ? -16.779 -4.976 2.194 1.00 76.56 136 SER A C 1
ATOM 1079 O O . SER A 1 136 ? -16.163 -5.771 1.483 1.00 76.56 136 SER A O 1
ATOM 1081 N N . VAL A 1 137 ? -17.869 -4.334 1.752 1.00 80.25 137 VAL A N 1
ATOM 1082 C CA . VAL A 1 137 ? -18.437 -4.539 0.407 1.00 80.25 137 VAL A CA 1
ATOM 1083 C C . VAL A 1 137 ? -17.446 -4.129 -0.682 1.00 80.25 137 VAL A C 1
ATOM 1085 O O . VAL A 1 137 ? -17.284 -4.856 -1.663 1.00 80.25 137 VAL A O 1
ATOM 1088 N N . ARG A 1 138 ? -16.746 -2.998 -0.522 1.00 83.81 138 ARG A N 1
ATOM 1089 C CA . ARG A 1 138 ? -15.751 -2.541 -1.502 1.00 83.81 138 ARG A CA 1
ATOM 1090 C C . ARG A 1 138 ? -14.585 -3.518 -1.624 1.00 83.81 138 ARG A C 1
ATOM 1092 O O . ARG A 1 138 ? -14.230 -3.872 -2.746 1.00 83.81 138 ARG A O 1
ATOM 1099 N N . VAL A 1 139 ? -14.033 -3.982 -0.502 1.00 86.31 139 VAL A N 1
ATOM 1100 C CA . VAL A 1 139 ? -12.938 -4.966 -0.502 1.00 86.31 139 VAL A CA 1
ATOM 1101 C C . VAL A 1 139 ? -13.399 -6.295 -1.108 1.00 86.31 139 VAL A C 1
ATOM 1103 O O . VAL A 1 139 ? -12.715 -6.843 -1.969 1.00 86.31 139 VAL A O 1
ATOM 1106 N N . ALA A 1 140 ? -14.581 -6.794 -0.735 1.00 83.81 140 ALA A N 1
ATOM 1107 C CA . ALA A 1 140 ? -15.129 -8.036 -1.284 1.00 83.81 140 ALA A CA 1
ATOM 1108 C C . ALA A 1 140 ? -15.385 -7.951 -2.799 1.00 83.81 140 ALA A C 1
ATOM 1110 O O . ALA A 1 140 ? -15.061 -8.885 -3.539 1.00 83.81 140 ALA A O 1
ATOM 1111 N N . ARG A 1 141 ? -15.921 -6.819 -3.275 1.00 84.06 141 ARG A N 1
ATOM 1112 C CA . ARG A 1 141 ? -16.095 -6.544 -4.706 1.00 84.06 141 ARG A CA 1
ATOM 1113 C C . ARG A 1 141 ? -14.749 -6.554 -5.429 1.00 84.06 141 ARG A C 1
ATOM 1115 O O . ARG A 1 141 ? -14.618 -7.249 -6.431 1.00 84.06 141 ARG A O 1
ATOM 1122 N N . HIS A 1 142 ? -13.753 -5.857 -4.887 1.00 86.06 142 HIS A N 1
ATOM 1123 C CA . HIS A 1 142 ? -12.419 -5.773 -5.474 1.00 86.06 142 HIS A CA 1
ATOM 1124 C C . HIS A 1 142 ? -11.744 -7.155 -5.595 1.00 86.06 142 HIS A C 1
ATOM 1126 O O . HIS A 1 142 ? -11.241 -7.518 -6.658 1.00 86.06 142 HIS A O 1
ATOM 1132 N N . ILE A 1 143 ? -11.815 -7.978 -4.541 1.00 85.81 143 ILE A N 1
ATOM 1133 C CA . ILE A 1 143 ? -11.324 -9.367 -4.569 1.00 85.81 143 ILE A CA 1
ATOM 1134 C C . ILE A 1 143 ? -12.046 -10.174 -5.657 1.00 85.81 143 ILE A C 1
ATOM 1136 O O . ILE A 1 143 ? -11.410 -10.903 -6.417 1.00 85.81 143 ILE A O 1
ATOM 1140 N N . SER A 1 144 ? -13.371 -10.044 -5.748 1.00 84.56 144 SER A N 1
ATOM 1141 C CA . SER A 1 144 ? -14.179 -10.787 -6.722 1.00 84.56 144 SER A CA 1
ATOM 1142 C C . SER A 1 144 ? -13.821 -10.413 -8.163 1.00 84.56 144 SER A C 1
ATOM 1144 O O . SER A 1 144 ? -13.629 -11.298 -8.996 1.00 84.56 144 SER A O 1
ATOM 1146 N N . GLU A 1 145 ? -13.668 -9.119 -8.450 1.00 85.25 145 GLU A N 1
ATOM 1147 C CA . GLU A 1 145 ? -13.254 -8.603 -9.762 1.00 85.25 145 GLU A CA 1
ATOM 1148 C C . GLU A 1 145 ? -11.879 -9.148 -10.174 1.00 85.25 145 GLU A C 1
ATOM 1150 O O . GLU A 1 145 ? -11.718 -9.629 -11.299 1.00 85.25 145 GLU A O 1
ATOM 1155 N N . HIS A 1 146 ? -10.913 -9.164 -9.250 1.00 84.06 146 HIS A N 1
ATOM 1156 C CA . HIS A 1 146 ? -9.589 -9.740 -9.489 1.00 84.06 146 HIS A CA 1
ATOM 1157 C C . HIS A 1 146 ? -9.653 -11.239 -9.837 1.00 84.06 146 HIS A C 1
ATOM 1159 O O . HIS A 1 146 ? -9.012 -11.694 -10.789 1.00 84.06 146 HIS A O 1
ATOM 1165 N N . LEU A 1 147 ? -10.440 -12.023 -9.091 1.00 84.38 147 LEU A N 1
ATOM 1166 C CA . LEU A 1 147 ? -10.580 -13.465 -9.326 1.00 84.38 147 LEU A CA 1
ATOM 1167 C C . LEU A 1 147 ? -11.258 -13.772 -10.668 1.00 84.38 147 LEU A C 1
ATOM 1169 O O . LEU A 1 147 ? -10.807 -14.668 -11.384 1.00 84.38 147 LEU A O 1
ATOM 1173 N N . ILE A 1 148 ? -12.292 -13.010 -11.040 1.00 84.31 148 ILE A N 1
ATOM 1174 C CA . ILE A 1 148 ? -12.969 -13.142 -12.339 1.00 84.31 148 ILE A CA 1
ATOM 1175 C C . ILE A 1 148 ? -11.997 -12.827 -13.481 1.00 84.31 148 ILE A C 1
ATOM 1177 O O . ILE A 1 148 ? -11.898 -13.606 -14.430 1.00 84.31 148 ILE A O 1
ATOM 1181 N N . ALA A 1 149 ? -11.241 -11.730 -13.376 1.00 79.62 149 ALA A N 1
ATOM 1182 C CA . ALA A 1 149 ? -10.256 -11.350 -14.386 1.00 79.62 149 ALA A CA 1
ATOM 1183 C C . ALA A 1 149 ? -9.181 -12.436 -14.578 1.00 79.62 149 ALA A C 1
ATOM 1185 O O . ALA A 1 149 ? -8.819 -12.759 -15.711 1.00 79.62 149 ALA A O 1
ATOM 1186 N N . ARG A 1 150 ? -8.714 -13.062 -13.488 1.00 77.19 150 ARG A N 1
ATOM 1187 C CA . ARG A 1 150 ? -7.760 -14.182 -13.559 1.00 77.19 150 ARG A CA 1
ATOM 1188 C C . ARG A 1 150 ? -8.354 -15.428 -14.207 1.00 77.19 150 ARG A C 1
ATOM 1190 O O . ARG A 1 150 ? -7.679 -16.042 -15.027 1.00 77.19 150 ARG A O 1
ATOM 1197 N N . ALA A 1 151 ? -9.591 -15.791 -13.877 1.00 75.38 151 ALA A N 1
ATOM 1198 C CA . ALA A 1 151 ? -10.258 -16.947 -14.478 1.00 75.38 151 ALA A CA 1
ATOM 1199 C C . ALA A 1 151 ? -10.495 -16.753 -15.989 1.00 75.38 151 ALA A C 1
ATOM 1201 O O . ALA A 1 151 ? -10.269 -17.670 -16.781 1.00 75.38 151 ALA A O 1
ATOM 1202 N N . ALA A 1 152 ? -10.881 -15.542 -16.403 1.00 74.62 152 ALA A N 1
ATOM 1203 C CA . ALA A 1 152 ? -11.047 -15.193 -17.813 1.00 74.62 152 ALA A CA 1
ATOM 1204 C C . ALA A 1 152 ? -9.714 -15.230 -18.582 1.00 74.62 152 ALA A C 1
ATOM 1206 O O . ALA A 1 152 ? -9.663 -15.764 -19.687 1.00 74.62 152 ALA A O 1
ATOM 1207 N N . GLY A 1 153 ? -8.622 -14.739 -17.982 1.00 63.47 153 GLY A N 1
ATOM 1208 C CA . GLY A 1 153 ? -7.279 -14.807 -18.573 1.00 63.47 153 GLY A CA 1
ATOM 1209 C C . GLY A 1 153 ? -6.710 -16.228 -18.675 1.00 63.47 153 GLY A C 1
ATOM 1210 O O . GLY A 1 153 ? -5.934 -16.512 -19.579 1.00 63.47 153 GLY A O 1
ATOM 1211 N N . GLN A 1 154 ? -7.124 -17.142 -17.793 1.00 57.41 154 GLN A N 1
ATOM 1212 C CA . GLN A 1 154 ? -6.749 -18.562 -17.852 1.00 57.41 154 GLN A CA 1
ATOM 1213 C C . GLN A 1 154 ? -7.543 -19.362 -18.897 1.00 57.41 154 GLN A C 1
ATOM 1215 O O . GLN A 1 154 ? -7.124 -20.455 -19.256 1.00 57.41 154 GLN A O 1
ATOM 1220 N N . SER A 1 155 ? -8.661 -18.832 -19.403 1.00 45.53 155 SER A N 1
ATOM 1221 C CA . SER A 1 155 ? -9.549 -19.529 -20.350 1.00 45.53 155 SER A CA 1
ATOM 1222 C C . SER A 1 155 ? -9.167 -19.336 -21.831 1.00 45.53 155 SER A C 1
ATOM 1224 O O . SER A 1 155 ? -9.920 -19.743 -22.712 1.00 45.53 155 SER A O 1
ATOM 1226 N N . LEU A 1 156 ? -8.027 -18.693 -22.118 1.00 41.09 156 LEU A N 1
ATOM 1227 C CA . LEU A 1 156 ? -7.553 -18.358 -23.473 1.00 41.09 156 LEU A CA 1
ATOM 1228 C C . LEU A 1 156 ? -6.305 -19.149 -23.921 1.00 41.09 156 LEU A C 1
ATOM 1230 O O . LEU A 1 156 ? -5.687 -18.796 -24.928 1.00 41.09 156 LEU A O 1
ATOM 1234 N N . HIS A 1 157 ? -5.949 -20.223 -23.215 1.00 36.50 157 HIS A N 1
ATOM 1235 C CA . HIS A 1 157 ? -4.862 -21.146 -23.569 1.00 36.50 157 HIS A CA 1
ATOM 1236 C C . HIS A 1 157 ? -5.358 -22.590 -23.578 1.00 36.50 157 HIS A C 1
ATOM 1238 O O . HIS A 1 157 ? -4.835 -23.363 -24.412 1.00 36.50 157 HIS A O 1
#

Foldseek 3Di:
DDPPCPDPLNVLVVLLVVLQVQLVVCVVVLVLVSSLVSLVVSLVSLVVQCQVPPQNLVSLVSNLVSLCSNLVSCVSVVNLQSSLVSLLVSLVVLVCQLPDPPGDPSNNVSSVVVNVVSLVVLVVSLVVDDPPDPSNVVSVVSNVVVVVVVVVVVVPD

pLDDT: mean 89.47, std 12.97, range [36.5, 98.75]

Mean predicted aligned error: 5.53 Å

Solvent-accessible surface area (backbone atoms only — not comparable to full-atom values): 8057 Å² total; per-residue (Å²): 133,71,80,67,81,78,37,73,62,53,57,46,51,53,48,31,53,50,32,44,54,50,16,52,51,27,45,77,68,66,36,39,68,60,14,36,55,25,23,53,55,22,34,64,45,17,67,64,33,32,82,68,35,92,54,32,57,58,14,48,46,50,35,46,52,22,26,50,54,35,18,55,33,25,50,78,68,71,33,51,54,61,16,43,48,29,47,48,50,45,35,52,52,28,51,49,45,45,70,39,86,88,55,54,70,65,43,21,52,32,20,54,60,49,38,59,56,40,50,49,51,46,54,51,50,41,71,72,40,65,92,84,43,71,39,28,52,51,46,50,50,52,53,49,54,53,53,51,52,51,54,59,66,64,71,78,120

Sequence (157 aa):
MDIVSNHPWTQALHQWRHVIAHGNRCYELQAWTEALECYQQALAIAEGLMLAWPEPDIGMSVLVVSHHNLADACLQLDQLDEAASHLCSAHEQLQRVAQDPGVSPDQQQAALRHQHRTLHELMRFAQRHVQGCQCSVRVARHISEHLIARAAGQSLH

Nearest PDB structures (foldseek):
  3rkv-assembly1_A  TM=4.991E-01  e=1.399E-02  Caenorhabditis elegans
  4jhr-assembly1_B  TM=5.640E-01  e=5.501E-02  Mus musculus
  7b6h-assembly1_A  TM=6.239E-01  e=3.046E-01  Drosophila melanogaster
  7b6z-assembly1_A  TM=5.979E-01  e=6.995E-01  Drosophila melanogaster
  3q15-assembly2_B-3  TM=4.355E-01  e=4.289E-01  Bacillus subtilis

Radius of gyration: 16.75 Å; Cα contacts (8 Å, |Δi|>4): 175; chains: 1; bounding box: 57×34×44 Å